Protein AF-A0A816HSA8-F1 (afdb_monomer)

Sequence (127 aa):
KVVSFIFIFKNRICAEEEAEERHEFRVRASDEYYQENGRVPREKISEQPKYDIDEYWYAIHVLQTQYILQIIRCNSVECCRPWRSNYVSVFPHRFLSALVPFERTAYGIRMAEKDYQRGQFYGSLFQ

Foldseek 3Di:
DVVVVVVVVVVVVVVVVVVVVVVVVVVVVVVVCCVVVVPDPDDPPDPDPPPPPDPVLCVVQWDDDPPDIGGFDDCDCVGHPDDPDPVCVVCVVRDDPDQQFWDQDPVGIDGDPDDDDDPPRRDPPPD

pLDDT: mean 70.06, std 12.85, range [42.81, 90.25]

Mean predicted aligned error: 18.65 Å

Solvent-accessible surface area (backbone atoms only — not comparable to full-atom values): 8329 Å² total; per-residue (Å²): 118,69,70,62,53,53,52,53,52,51,56,50,50,55,53,51,52,56,50,48,52,54,49,52,52,51,52,52,56,49,50,50,48,50,65,74,66,44,76,73,77,74,69,80,72,67,80,68,80,80,70,80,85,42,73,68,52,42,72,71,27,52,49,75,56,100,87,49,78,43,82,38,78,62,91,47,65,95,80,25,74,79,80,92,60,69,56,58,79,78,34,75,82,61,60,83,73,76,84,73,53,33,40,85,49,101,89,45,78,44,75,50,93,63,98,65,101,58,97,80,33,76,71,73,94,85,119

Radius of gyration: 28.48 Å; Cα contacts (8 Å, |Δi|>4): 63; chains: 1; bounding box: 50×54×80 Å

Secondary structure (DSSP, 8-state):
-HHHHHHHHHHHHHHHHHHHHHHHHHHHHHHHHHHHSPPPP-------------HHHHHHHEEE-SS-EEEPPPS-TTTSPPPSSTHHHH-TT--PPP---EEEETTEEEE-SS--S-S-S---S--

Structure (mmCIF, N/CA/C/O backbone):
data_AF-A0A816HSA8-F1
#
_entry.id   AF-A0A816HSA8-F1
#
loop_
_atom_site.group_PDB
_atom_site.id
_atom_site.type_symbol
_atom_site.label_atom_id
_atom_site.label_alt_id
_atom_site.label_comp_id
_ato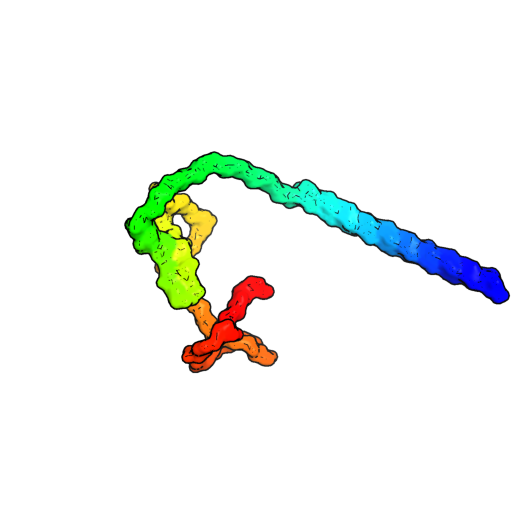m_site.label_asym_id
_atom_site.label_entity_id
_atom_site.label_seq_id
_atom_site.pdbx_PDB_ins_code
_atom_site.Cartn_x
_atom_site.Cartn_y
_atom_site.Cartn_z
_atom_site.occupancy
_atom_site.B_iso_or_equiv
_atom_site.auth_seq_id
_atom_site.auth_comp_id
_atom_site.auth_asym_id
_atom_site.auth_atom_id
_atom_site.pdbx_PDB_model_num
ATOM 1 N N . LYS A 1 1 ? 16.291 36.477 61.260 1.00 55.28 1 LYS A N 1
ATOM 2 C CA . LYS A 1 1 ? 15.340 36.357 60.122 1.00 55.28 1 LYS A CA 1
ATOM 3 C C . LYS A 1 1 ? 16.034 36.487 58.756 1.00 55.28 1 LYS A C 1
ATOM 5 O O . LYS A 1 1 ? 15.749 35.670 57.899 1.00 55.28 1 LYS A O 1
ATOM 10 N N . VAL A 1 2 ? 16.993 37.404 58.567 1.00 50.25 2 VAL A N 1
ATOM 11 C CA . VAL A 1 2 ? 17.700 37.620 57.276 1.00 50.25 2 VAL A CA 1
ATOM 12 C C . VAL A 1 2 ? 18.593 36.442 56.838 1.00 50.25 2 VAL A C 1
ATOM 14 O O . VAL A 1 2 ? 18.558 36.041 55.682 1.00 50.25 2 VAL A O 1
ATOM 17 N N . VAL A 1 3 ? 19.331 35.820 57.764 1.00 53.06 3 VAL A N 1
ATOM 18 C CA . VAL A 1 3 ? 20.276 34.723 57.447 1.00 53.06 3 VAL A CA 1
ATOM 19 C C . VAL A 1 3 ? 19.572 33.466 56.910 1.00 53.06 3 VAL A C 1
ATOM 21 O O . VAL A 1 3 ? 20.073 32.807 56.006 1.00 53.06 3 VAL A O 1
ATOM 24 N N . SER A 1 4 ? 18.372 33.167 57.417 1.00 52.56 4 SER A N 1
ATOM 25 C CA . SER A 1 4 ? 17.582 32.005 56.985 1.00 52.56 4 SER A CA 1
ATOM 26 C C . SER A 1 4 ? 17.013 32.183 55.572 1.00 52.56 4 SER A C 1
ATOM 28 O O . SER A 1 4 ? 16.993 31.227 54.804 1.00 52.56 4 SER A O 1
ATOM 30 N N . PHE A 1 5 ? 16.648 33.412 55.188 1.00 48.88 5 PHE A N 1
ATOM 31 C CA . PHE A 1 5 ? 16.215 33.729 53.823 1.00 48.88 5 PHE A CA 1
ATOM 32 C C . PHE A 1 5 ? 17.347 33.578 52.802 1.00 48.88 5 PHE A C 1
ATOM 34 O O . PHE A 1 5 ? 17.127 33.013 51.737 1.00 48.88 5 PHE A O 1
ATOM 41 N N . ILE A 1 6 ? 18.562 34.021 53.139 1.00 55.88 6 ILE A N 1
ATOM 42 C CA . ILE A 1 6 ? 19.730 33.902 52.251 1.00 55.88 6 ILE A CA 1
ATOM 43 C C . ILE A 1 6 ? 20.090 32.429 52.012 1.00 55.88 6 ILE A C 1
ATOM 45 O O . ILE A 1 6 ? 20.412 32.056 50.888 1.00 55.88 6 ILE A O 1
ATOM 49 N N . PHE A 1 7 ? 20.006 31.586 53.044 1.00 47.97 7 PHE A N 1
ATOM 50 C CA . PHE A 1 7 ? 20.295 30.155 52.924 1.00 47.97 7 PHE A CA 1
ATOM 51 C C . PHE A 1 7 ? 19.268 29.425 52.045 1.00 47.97 7 PHE A C 1
ATOM 53 O O . PHE A 1 7 ? 19.645 28.666 51.159 1.00 47.97 7 PHE A O 1
ATOM 60 N N . ILE A 1 8 ? 17.974 29.710 52.227 1.00 58.38 8 ILE A N 1
ATOM 61 C CA . ILE A 1 8 ? 16.907 29.134 51.393 1.00 58.38 8 ILE A CA 1
ATOM 62 C C . ILE A 1 8 ? 17.043 29.595 49.937 1.00 58.38 8 ILE A C 1
ATOM 64 O O . ILE A 1 8 ? 16.904 28.788 49.023 1.00 58.38 8 ILE A O 1
ATOM 68 N N . PHE A 1 9 ? 17.345 30.877 49.715 1.00 49.56 9 PHE A N 1
ATOM 69 C CA . PHE A 1 9 ? 17.499 31.433 48.373 1.00 49.56 9 PHE A CA 1
ATOM 70 C C . PHE A 1 9 ? 18.717 30.848 47.644 1.00 49.56 9 PHE A C 1
ATOM 72 O O . PHE A 1 9 ? 18.596 30.453 46.490 1.00 49.56 9 PHE A O 1
ATOM 79 N N . LYS A 1 10 ? 19.859 30.698 48.331 1.00 51.25 10 LYS A N 1
ATOM 80 C CA . LYS A 1 10 ? 21.053 30.044 47.769 1.00 51.25 10 LYS A CA 1
ATOM 81 C C . LYS A 1 10 ? 20.806 28.581 47.411 1.00 51.25 10 LYS A C 1
ATOM 83 O O . LYS A 1 10 ? 21.141 28.175 46.309 1.00 51.25 10 LYS A O 1
ATOM 88 N N . ASN A 1 11 ? 20.171 27.814 48.296 1.00 53.56 11 ASN A N 1
ATOM 89 C CA . ASN A 1 11 ? 19.888 26.402 48.025 1.00 53.56 11 ASN A CA 1
ATOM 90 C C . ASN A 1 11 ? 18.903 26.219 46.864 1.00 53.56 11 ASN A C 1
ATOM 92 O O . ASN A 1 11 ? 18.990 25.236 46.138 1.00 53.56 11 ASN A O 1
ATOM 96 N N . ARG A 1 12 ? 17.974 27.165 46.683 1.00 59.84 12 ARG A N 1
ATOM 97 C CA . ARG A 1 12 ? 17.043 27.159 45.555 1.00 59.84 12 ARG A CA 1
ATOM 98 C C . ARG A 1 12 ? 17.741 27.472 44.231 1.00 59.84 12 ARG A C 1
ATOM 100 O O . ARG A 1 12 ? 17.488 26.766 43.267 1.00 59.84 12 ARG A O 1
ATOM 107 N N . ILE A 1 13 ? 18.632 28.465 44.207 1.00 60.66 13 ILE A N 1
ATOM 108 C CA . ILE A 1 13 ? 19.423 28.799 43.012 1.00 60.66 13 ILE A CA 1
ATOM 109 C C . ILE A 1 13 ? 20.317 27.622 42.613 1.00 60.66 13 ILE A C 1
ATOM 111 O O . ILE A 1 13 ? 20.272 27.203 41.465 1.00 60.66 13 ILE A O 1
ATOM 115 N N . CYS A 1 14 ? 21.051 27.024 43.559 1.00 59.09 14 CYS A N 1
ATOM 116 C CA . CYS A 1 14 ? 21.910 25.877 43.250 1.00 59.09 14 CYS A CA 1
ATOM 117 C C . CYS A 1 14 ? 21.112 24.669 42.726 1.00 59.09 14 CYS A C 1
ATOM 119 O O . CYS A 1 14 ? 21.570 23.973 41.830 1.00 59.09 14 CYS A O 1
ATOM 121 N N . ALA A 1 15 ? 19.898 24.431 43.235 1.00 63.19 15 ALA A N 1
ATOM 122 C CA . ALA A 1 15 ? 19.041 23.353 42.738 1.00 63.19 15 ALA A CA 1
ATOM 123 C C . ALA A 1 15 ? 18.473 23.628 41.331 1.00 63.19 15 ALA A C 1
ATOM 125 O O . ALA A 1 15 ? 18.239 22.690 40.569 1.00 63.19 15 ALA A O 1
ATOM 126 N N . GLU A 1 16 ? 18.227 24.897 40.994 1.00 63.72 16 GLU A N 1
ATOM 127 C CA . GLU A 1 16 ? 17.788 25.321 39.660 1.00 63.72 16 GLU A CA 1
ATOM 128 C C . GLU A 1 16 ? 18.944 25.198 38.642 1.00 63.72 16 GLU A C 1
ATOM 130 O O . GLU A 1 16 ? 18.732 24.641 37.566 1.00 63.72 16 GLU A O 1
ATOM 135 N N . GLU A 1 17 ? 20.173 25.574 39.021 1.00 62.84 17 GLU A N 1
ATOM 136 C CA . GLU A 1 17 ? 21.395 25.382 38.215 1.00 62.84 17 GLU A CA 1
ATOM 137 C C . GLU A 1 17 ? 21.683 23.889 37.950 1.00 62.84 17 GLU A C 1
ATOM 139 O O . GLU A 1 17 ? 21.881 23.483 36.805 1.00 62.84 17 GLU A O 1
ATOM 144 N N . GLU A 1 18 ? 21.604 23.030 38.975 1.00 65.94 18 GLU A N 1
ATOM 145 C CA . GLU A 1 18 ? 21.785 21.575 38.820 1.00 65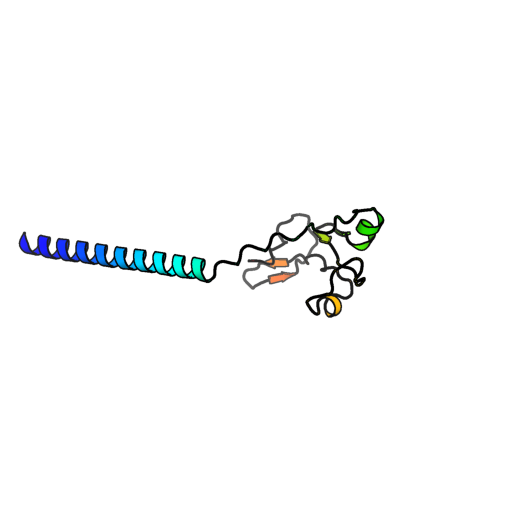.94 18 GLU A CA 1
ATOM 146 C C . GLU A 1 18 ? 20.725 20.930 37.904 1.00 65.94 18 GLU A C 1
ATOM 148 O O . GLU A 1 18 ? 20.980 19.912 37.248 1.00 65.94 18 GLU A O 1
ATOM 153 N N . ALA A 1 19 ? 19.508 21.480 37.867 1.00 66.94 19 ALA A N 1
ATOM 154 C CA . ALA A 1 19 ? 18.441 20.998 36.995 1.00 66.94 19 ALA A CA 1
ATOM 155 C C . ALA A 1 19 ? 18.666 21.412 35.533 1.00 66.94 19 ALA A C 1
ATOM 157 O O . ALA A 1 19 ? 18.394 20.617 34.625 1.00 66.94 19 ALA A O 1
ATOM 158 N N . GLU A 1 20 ? 19.188 22.619 35.311 1.00 71.19 20 GLU A N 1
ATOM 159 C CA . GLU A 1 20 ? 19.541 23.134 33.989 1.00 71.19 20 GLU A CA 1
ATOM 160 C C . GLU A 1 20 ? 20.731 22.369 33.393 1.00 71.19 20 GLU A C 1
ATOM 162 O O . GLU A 1 20 ? 20.631 21.882 32.265 1.00 71.19 20 GLU A O 1
ATOM 167 N N . GLU A 1 21 ? 21.778 22.105 34.181 1.00 72.69 21 GLU A N 1
ATOM 168 C CA . GLU A 1 21 ? 22.919 21.278 33.756 1.00 72.69 21 GLU A CA 1
ATOM 169 C C . GLU A 1 21 ? 22.491 19.853 33.365 1.00 72.69 21 GLU A C 1
ATOM 171 O O . GLU A 1 21 ? 22.948 19.294 32.363 1.00 72.69 21 GLU A O 1
ATOM 176 N N . ARG A 1 22 ? 21.564 19.245 34.119 1.00 70.44 22 ARG A N 1
ATOM 177 C CA . ARG A 1 22 ? 21.005 17.923 33.777 1.00 70.44 22 ARG A CA 1
ATOM 178 C C . ARG A 1 22 ? 20.194 17.951 32.487 1.00 70.44 22 ARG A C 1
ATOM 180 O O . ARG A 1 22 ? 20.199 16.963 31.749 1.00 70.44 22 ARG A O 1
ATOM 187 N N . HIS A 1 23 ? 19.460 19.031 32.236 1.00 75.31 23 HIS A N 1
ATOM 188 C CA . HIS A 1 23 ? 18.701 19.201 31.003 1.00 75.31 23 HIS A CA 1
ATOM 189 C C . HIS A 1 23 ? 19.645 19.364 29.807 1.00 75.31 23 HIS A C 1
ATOM 191 O O . HIS A 1 23 ? 19.499 18.648 28.818 1.00 75.31 23 HIS A O 1
ATOM 197 N N . GLU A 1 24 ? 20.664 20.213 29.933 1.00 77.56 24 GLU A N 1
ATOM 198 C CA . GLU A 1 24 ? 21.668 20.442 28.895 1.00 77.56 24 GLU A CA 1
ATOM 199 C C . GLU A 1 24 ? 22.460 19.164 28.575 1.00 77.56 24 GLU A C 1
ATOM 201 O O . GLU A 1 24 ? 22.623 18.803 27.408 1.00 77.56 24 GLU A O 1
ATOM 206 N N . PHE A 1 25 ? 22.847 18.395 29.599 1.00 82.06 25 PHE A N 1
ATOM 207 C CA . PHE A 1 25 ? 23.487 17.090 29.418 1.00 82.06 25 PHE A CA 1
ATOM 208 C C . PHE A 1 25 ? 22.602 16.105 28.639 1.00 82.06 25 PHE A C 1
ATOM 210 O O . PHE A 1 25 ? 23.084 15.396 27.754 1.00 82.06 25 PHE A O 1
ATOM 217 N N . ARG A 1 26 ? 21.296 16.062 28.938 1.00 68.69 26 ARG A N 1
ATOM 218 C CA . ARG A 1 26 ? 20.338 15.194 28.232 1.00 68.69 26 ARG A CA 1
ATOM 219 C C . ARG A 1 26 ? 20.134 15.607 26.778 1.00 68.69 26 ARG A C 1
ATOM 221 O O . ARG A 1 26 ? 20.014 14.725 25.931 1.00 68.69 26 ARG A O 1
ATOM 228 N N . VAL A 1 27 ? 20.082 16.908 26.497 1.00 74.75 27 VAL A N 1
ATOM 229 C CA . VAL A 1 27 ? 19.977 17.428 25.126 1.00 74.75 27 VAL A CA 1
ATOM 230 C C . VAL A 1 27 ? 21.227 17.049 24.337 1.00 74.75 27 VAL A C 1
ATOM 232 O O . VAL A 1 27 ? 21.106 16.427 23.287 1.00 74.75 27 VAL A O 1
ATOM 235 N N . ARG A 1 28 ? 22.421 17.281 24.897 1.00 82.94 28 ARG A N 1
ATOM 236 C CA . ARG A 1 28 ? 23.689 16.938 24.241 1.00 82.94 28 ARG A CA 1
ATOM 237 C C . ARG A 1 28 ? 23.822 15.441 23.945 1.00 82.94 28 ARG A C 1
ATOM 239 O O . ARG A 1 28 ? 24.171 15.075 22.831 1.00 82.94 28 ARG A O 1
ATOM 246 N N . ALA A 1 29 ? 23.478 14.572 24.897 1.00 75.56 29 ALA A N 1
ATOM 247 C CA . ALA A 1 29 ? 23.505 13.121 24.686 1.00 75.56 29 ALA A CA 1
ATOM 248 C C . ALA A 1 29 ? 22.484 12.649 23.630 1.00 75.56 29 ALA A C 1
ATOM 250 O O . ALA A 1 29 ? 22.735 11.696 22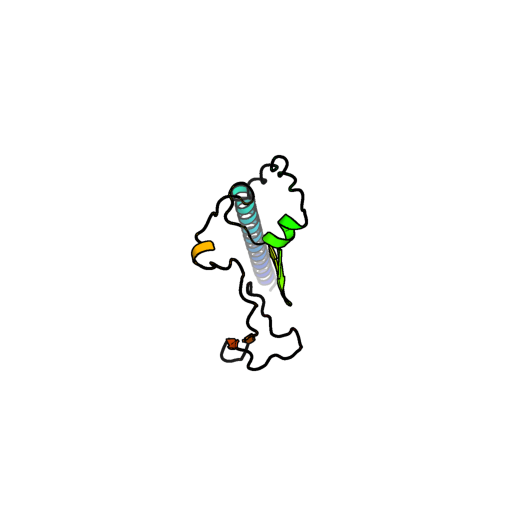.893 1.00 75.56 29 ALA A O 1
ATOM 251 N N . SER A 1 30 ? 21.325 13.312 23.547 1.00 71.88 30 SER A N 1
ATOM 252 C CA . SER A 1 30 ? 20.335 13.059 22.497 1.00 71.88 30 SER A CA 1
ATOM 253 C C . SER A 1 30 ? 20.875 13.466 21.125 1.00 71.88 30 SER A C 1
ATOM 255 O O . SER A 1 30 ? 20.772 12.690 20.176 1.00 71.88 30 SER A O 1
ATOM 257 N N . ASP A 1 31 ? 21.477 14.650 21.018 1.00 76.69 31 ASP A N 1
ATOM 258 C CA . ASP A 1 31 ? 22.063 15.146 19.771 1.00 76.69 31 ASP A CA 1
ATOM 259 C C . ASP A 1 31 ? 23.209 14.244 19.297 1.00 76.69 31 ASP A C 1
ATOM 261 O O . ASP A 1 31 ? 23.226 13.850 18.132 1.00 76.69 31 ASP A O 1
ATOM 265 N N . GLU A 1 32 ? 24.092 13.816 20.205 1.00 80.56 32 GLU A N 1
ATOM 266 C CA . GLU A 1 32 ? 25.152 12.839 19.927 1.00 80.56 32 GLU A CA 1
ATOM 267 C C . GLU A 1 32 ? 24.578 11.516 19.395 1.00 80.56 32 GLU A C 1
ATOM 269 O O . GLU A 1 32 ? 25.043 11.011 18.372 1.00 80.56 32 GLU A O 1
ATOM 274 N N . TYR A 1 33 ? 23.508 10.990 20.007 1.00 74.25 33 TYR A N 1
ATOM 275 C CA . TYR A 1 33 ? 22.842 9.773 19.532 1.00 74.25 33 TYR A CA 1
ATOM 276 C C . TYR A 1 33 ? 22.277 9.930 18.114 1.00 74.25 33 TYR A C 1
ATOM 278 O O . TYR A 1 33 ? 22.453 9.033 17.286 1.00 74.25 33 TYR A O 1
ATOM 286 N N . TYR A 1 34 ? 21.605 11.044 17.808 1.00 69.75 34 TYR A N 1
ATOM 287 C CA . TYR A 1 34 ? 21.062 11.294 16.468 1.00 69.75 34 TYR A CA 1
ATOM 288 C C . TYR A 1 34 ? 22.145 11.607 15.434 1.00 69.75 34 TYR A C 1
ATOM 290 O O . TYR A 1 34 ? 21.931 11.360 14.247 1.00 69.75 34 TYR A O 1
ATOM 298 N N . GLN A 1 35 ? 23.295 12.124 15.861 1.00 75.25 35 GLN A N 1
ATOM 299 C CA . GLN A 1 35 ? 24.430 12.402 14.993 1.00 75.25 35 GLN A CA 1
ATOM 300 C C . GLN A 1 35 ? 25.216 11.122 14.664 1.00 75.25 35 GLN A C 1
ATOM 302 O O . GLN A 1 35 ? 25.575 10.920 13.506 1.00 75.25 35 GLN A O 1
ATOM 307 N N . GLU A 1 36 ? 25.409 10.226 15.639 1.00 72.00 36 GLU A N 1
ATOM 308 C CA . GLU A 1 36 ? 26.069 8.923 15.456 1.00 72.00 36 GLU A CA 1
ATOM 309 C C . GLU A 1 36 ? 25.168 7.905 14.735 1.00 72.00 36 GLU A C 1
ATOM 311 O O . GLU A 1 36 ? 25.624 7.176 13.856 1.00 72.00 36 GLU A O 1
ATOM 316 N N . ASN A 1 37 ? 23.869 7.885 15.052 1.00 70.00 37 ASN A N 1
ATOM 317 C CA . ASN A 1 37 ? 22.887 6.973 14.446 1.00 70.00 37 ASN A CA 1
ATOM 318 C C . ASN A 1 37 ? 22.073 7.629 13.325 1.00 70.00 37 ASN A C 1
ATOM 320 O O . ASN A 1 37 ? 21.077 7.069 12.848 1.00 70.00 37 ASN A O 1
ATOM 324 N N . GLY A 1 38 ? 22.481 8.827 12.906 1.00 63.50 38 GLY A N 1
ATOM 325 C CA . GLY A 1 38 ? 21.891 9.532 11.783 1.00 63.50 38 GLY A CA 1
ATOM 326 C C . GLY A 1 38 ? 21.921 8.628 10.560 1.00 63.50 38 GLY A C 1
ATOM 327 O O . GLY A 1 38 ? 22.964 8.097 10.181 1.00 63.50 38 GLY A O 1
ATOM 328 N N . ARG A 1 39 ? 20.755 8.405 9.945 1.00 60.44 39 ARG A N 1
ATOM 329 C CA . ARG A 1 39 ? 20.670 7.604 8.720 1.00 60.44 39 ARG A CA 1
ATOM 330 C C . ARG A 1 39 ? 21.666 8.168 7.711 1.00 60.44 39 ARG A C 1
ATOM 332 O O . ARG A 1 39 ? 21.575 9.348 7.372 1.00 60.44 39 ARG A O 1
ATOM 339 N N . VAL A 1 40 ? 22.567 7.318 7.217 1.00 61.50 40 VAL A N 1
ATOM 340 C CA . VAL A 1 40 ? 23.471 7.656 6.111 1.00 61.50 40 VAL A CA 1
ATOM 341 C C . VAL A 1 40 ? 22.636 8.335 5.020 1.00 61.50 40 VAL A C 1
ATOM 343 O O . VAL A 1 40 ? 21.572 7.796 4.675 1.00 61.50 40 VAL A O 1
ATOM 346 N N . PRO A 1 41 ? 23.049 9.508 4.498 1.00 56.12 41 PRO A N 1
ATOM 347 C CA . PRO A 1 41 ? 22.371 10.132 3.376 1.00 56.12 41 PRO A CA 1
ATOM 348 C C . PRO A 1 41 ? 22.176 9.072 2.304 1.00 56.12 41 PRO A C 1
ATOM 350 O O . PRO A 1 41 ? 23.144 8.463 1.851 1.00 56.12 41 PRO A O 1
ATOM 353 N N . ARG A 1 42 ? 20.912 8.792 1.968 1.00 56.56 42 ARG A N 1
ATOM 354 C CA . ARG A 1 42 ? 20.562 7.820 0.933 1.00 56.56 42 ARG A CA 1
ATOM 355 C C . ARG A 1 42 ? 21.395 8.184 -0.288 1.00 56.56 42 ARG A C 1
ATOM 357 O O . ARG A 1 42 ? 21.198 9.273 -0.828 1.00 56.56 42 ARG A O 1
ATOM 364 N N . GLU A 1 43 ? 22.333 7.310 -0.662 1.00 61.56 43 GLU A N 1
ATOM 365 C CA . GLU A 1 43 ? 23.125 7.468 -1.879 1.00 61.56 43 GLU A CA 1
ATOM 366 C C . GLU A 1 43 ? 22.167 7.904 -2.981 1.00 61.56 43 GLU A C 1
ATOM 368 O O . GLU A 1 43 ? 21.083 7.316 -3.112 1.00 61.56 43 GLU A O 1
ATOM 373 N N . LYS A 1 44 ? 22.501 8.998 -3.681 1.00 58.62 44 LYS A N 1
ATOM 374 C CA . LYS A 1 44 ? 21.682 9.507 -4.782 1.00 58.62 44 L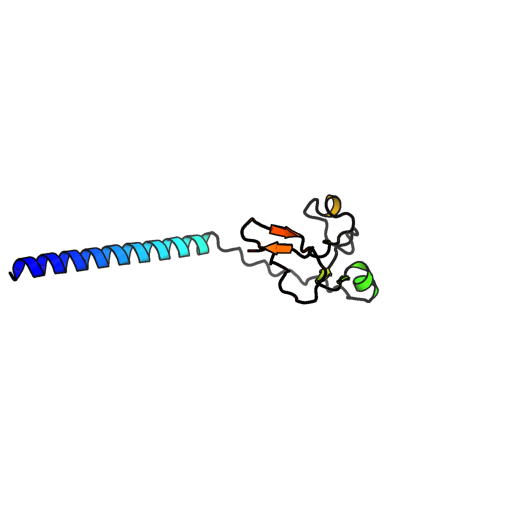YS A CA 1
ATOM 375 C C . LYS A 1 44 ? 21.446 8.321 -5.696 1.00 58.62 44 LYS A C 1
ATOM 377 O O . LYS A 1 44 ? 22.382 7.853 -6.334 1.00 58.62 44 LYS A O 1
ATOM 382 N N . ILE A 1 45 ? 20.221 7.800 -5.674 1.00 55.62 45 ILE A N 1
ATOM 383 C CA . ILE A 1 45 ? 19.846 6.676 -6.510 1.00 55.62 45 ILE A CA 1
ATOM 384 C C . ILE A 1 45 ? 20.115 7.157 -7.924 1.00 55.62 45 ILE A C 1
ATOM 386 O O . ILE A 1 45 ? 19.456 8.090 -8.387 1.00 55.62 45 ILE A O 1
ATOM 390 N N . SER A 1 46 ? 21.145 6.567 -8.531 1.00 59.00 46 SER A N 1
ATOM 391 C CA . SER A 1 46 ? 21.422 6.650 -9.953 1.00 59.00 46 SER A CA 1
ATOM 392 C C . SER A 1 46 ? 20.098 6.551 -10.689 1.00 59.00 46 SER A C 1
ATOM 394 O O . SER A 1 46 ? 19.261 5.736 -10.291 1.00 59.00 46 SER A O 1
ATOM 396 N N . GLU A 1 47 ? 19.910 7.453 -11.658 1.00 60.88 47 GLU A N 1
ATOM 397 C CA . GLU A 1 47 ? 18.731 7.603 -12.517 1.00 60.88 47 GLU A CA 1
ATOM 398 C C . GLU A 1 47 ? 17.804 6.402 -12.399 1.00 60.88 47 GLU A C 1
ATOM 400 O O . GLU A 1 47 ? 18.084 5.324 -12.931 1.00 60.88 47 GLU A O 1
ATOM 405 N N . GLN A 1 48 ? 16.746 6.544 -11.588 1.00 54.19 48 GLN A N 1
ATOM 406 C CA . GLN A 1 48 ? 15.772 5.469 -11.506 1.00 54.19 48 GLN A CA 1
ATOM 407 C C . GLN A 1 48 ? 15.324 5.183 -12.935 1.00 54.19 48 GLN A C 1
ATOM 409 O O . GLN A 1 48 ? 15.031 6.148 -13.645 1.00 54.19 48 GLN A O 1
ATOM 414 N N . PRO A 1 49 ? 15.309 3.909 -13.368 1.00 58.16 49 PRO A N 1
ATOM 415 C CA . PRO A 1 49 ? 14.856 3.579 -14.705 1.00 58.16 49 PRO A CA 1
ATOM 416 C C . PRO A 1 49 ? 13.505 4.257 -14.898 1.00 58.16 49 PRO A C 1
ATOM 418 O O . PRO A 1 49 ? 12.579 4.052 -14.107 1.00 58.16 49 PRO A O 1
ATOM 421 N N . LYS A 1 50 ? 13.441 5.164 -15.875 1.00 60.84 50 LYS A N 1
ATOM 422 C CA . LYS A 1 50 ? 12.208 5.841 -16.241 1.00 60.84 50 LYS A CA 1
ATOM 423 C C . LYS A 1 50 ? 11.335 4.769 -16.871 1.00 60.84 50 LYS A C 1
ATOM 425 O O . LYS A 1 50 ? 11.505 4.438 -18.037 1.00 60.84 50 LYS A O 1
ATOM 430 N N . TYR A 1 51 ? 10.474 4.165 -16.063 1.00 60.81 51 TYR A N 1
ATOM 431 C CA . TYR A 1 51 ? 9.454 3.269 -16.573 1.00 60.81 51 TYR A CA 1
ATOM 432 C C . TYR A 1 51 ? 8.534 4.112 -17.456 1.00 60.81 51 TYR A C 1
ATOM 434 O O . TYR A 1 51 ? 8.007 5.128 -16.992 1.00 60.81 51 TYR A O 1
ATOM 442 N N . ASP A 1 52 ? 8.368 3.724 -18.718 1.00 68.75 52 ASP A N 1
ATOM 443 C CA . ASP A 1 52 ? 7.240 4.214 -19.501 1.00 68.75 52 ASP A CA 1
ATOM 444 C C . ASP A 1 52 ? 5.985 3.654 -18.830 1.00 68.75 52 ASP A C 1
ATOM 446 O O . ASP A 1 52 ? 5.699 2.460 -18.891 1.00 68.75 52 ASP A O 1
ATOM 450 N N . ILE A 1 53 ? 5.301 4.516 -18.074 1.00 77.00 53 ILE A N 1
ATOM 451 C CA . ILE A 1 53 ? 4.013 4.205 -17.457 1.00 77.00 53 ILE A CA 1
ATOM 452 C C . ILE A 1 53 ? 2.997 4.207 -18.598 1.00 77.00 53 ILE A C 1
ATOM 454 O O . ILE A 1 53 ? 2.383 5.231 -18.899 1.00 77.00 53 ILE A O 1
ATOM 458 N N . ASP A 1 54 ? 2.886 3.071 -19.274 1.00 85.31 54 ASP A N 1
ATOM 459 C CA . ASP A 1 54 ? 1.885 2.824 -20.297 1.00 85.31 54 ASP A CA 1
ATOM 460 C C . ASP A 1 54 ? 0.610 2.216 -19.686 1.00 85.31 54 ASP A C 1
ATOM 462 O O . ASP A 1 54 ? 0.532 1.865 -18.501 1.00 85.31 54 ASP A O 1
ATOM 466 N N . GLU A 1 55 ? -0.438 2.124 -20.502 1.00 86.94 55 GLU A N 1
ATOM 467 C CA . GLU A 1 55 ? -1.729 1.564 -20.090 1.00 86.94 55 GLU A CA 1
ATOM 468 C C . GLU A 1 55 ? -1.596 0.100 -19.631 1.00 86.94 55 GLU A C 1
ATOM 470 O O . GLU A 1 55 ? -2.272 -0.335 -18.696 1.00 86.94 55 GLU A O 1
ATOM 475 N N . TYR A 1 56 ? -0.660 -0.642 -20.227 1.00 86.56 56 TYR A N 1
ATOM 476 C CA . TYR A 1 56 ? -0.366 -2.026 -19.869 1.00 86.56 56 TYR A CA 1
ATOM 477 C C . TYR A 1 56 ? 0.259 -2.142 -18.473 1.00 86.56 56 TYR A C 1
ATOM 479 O O . TYR A 1 56 ? -0.169 -2.969 -17.663 1.00 86.56 56 TYR A O 1
ATOM 487 N N . TRP A 1 57 ? 1.226 -1.282 -18.145 1.00 88.75 57 TRP A N 1
ATOM 488 C CA . TRP A 1 57 ? 1.807 -1.209 -16.812 1.00 88.75 57 TRP A CA 1
ATOM 489 C C . TRP A 1 57 ? 0.732 -0.890 -15.776 1.00 88.75 57 TRP A C 1
ATOM 491 O O . TRP A 1 57 ? 0.679 -1.559 -14.741 1.00 88.75 57 TRP A O 1
ATOM 501 N N . TYR A 1 58 ? -0.153 0.070 -16.068 1.00 88.44 58 TYR A N 1
ATOM 502 C CA . TYR A 1 58 ? -1.251 0.450 -15.178 1.00 88.44 58 TYR A CA 1
ATOM 503 C C . TYR A 1 58 ? -2.202 -0.724 -14.913 1.00 88.44 58 TYR A C 1
ATOM 505 O O . TYR A 1 58 ? -2.488 -1.020 -13.754 1.00 88.44 58 TYR A O 1
ATOM 513 N N . ALA A 1 59 ? -2.620 -1.449 -15.955 1.00 86.69 59 ALA A N 1
ATOM 514 C CA . ALA A 1 59 ? -3.520 -2.598 -15.834 1.00 86.69 59 ALA A CA 1
ATOM 515 C C . ALA A 1 59 ? -2.954 -3.741 -14.967 1.00 86.69 59 ALA A C 1
ATOM 517 O O . ALA A 1 59 ? -3.712 -4.527 -14.399 1.00 86.69 59 ALA A O 1
ATOM 518 N N . ILE A 1 60 ? -1.626 -3.840 -14.855 1.00 86.69 60 ILE A N 1
ATOM 519 C CA . ILE A 1 60 ? -0.948 -4.880 -14.068 1.00 86.69 60 ILE A CA 1
ATOM 520 C C . ILE A 1 60 ? -0.621 -4.408 -12.650 1.00 86.69 60 ILE A C 1
ATOM 522 O O . ILE A 1 60 ? -0.696 -5.199 -11.705 1.00 86.69 60 ILE A O 1
ATOM 526 N N . HIS A 1 61 ? -0.215 -3.148 -12.496 1.00 90.25 61 HIS A N 1
ATOM 527 C CA . HIS A 1 61 ? 0.393 -2.654 -11.260 1.00 90.25 61 HIS A CA 1
ATOM 528 C C . HIS A 1 61 ? -0.506 -1.720 -10.469 1.00 90.25 61 HIS A C 1
ATOM 530 O O . HIS A 1 61 ? -0.171 -1.428 -9.328 1.00 90.25 61 HIS A O 1
ATOM 536 N N . VAL A 1 62 ? -1.629 -1.252 -11.007 1.00 88.25 62 VAL A N 1
ATOM 537 C CA . VAL A 1 62 ? -2.539 -0.378 -10.269 1.00 88.25 62 VAL A CA 1
ATOM 538 C C . VAL A 1 62 ? -3.844 -1.103 -10.017 1.00 88.25 62 VAL A C 1
ATOM 540 O O . VAL A 1 62 ? -4.580 -1.444 -10.936 1.00 88.25 62 VAL A O 1
ATOM 543 N N . LEU A 1 63 ? -4.146 -1.304 -8.736 1.00 84.88 63 LEU A N 1
ATOM 544 C CA . LEU A 1 63 ? -5.456 -1.760 -8.310 1.00 84.88 63 LEU A CA 1
ATOM 545 C C . LEU A 1 63 ? -6.128 -0.660 -7.504 1.00 84.88 63 LEU A C 1
ATOM 547 O O . LEU A 1 63 ? -5.663 -0.263 -6.434 1.00 84.88 63 LEU A O 1
ATOM 551 N N . GLN A 1 64 ? -7.246 -0.180 -8.032 1.00 83.25 64 GLN A N 1
ATOM 552 C CA . GLN A 1 64 ? -8.079 0.804 -7.372 1.00 83.25 64 GLN A CA 1
ATOM 553 C C . GLN A 1 64 ? -9.328 0.128 -6.818 1.00 83.25 64 GLN A C 1
ATOM 555 O O . GLN A 1 64 ? -10.056 -0.566 -7.523 1.00 83.25 64 GLN A O 1
ATOM 560 N N . THR A 1 65 ? -9.586 0.367 -5.541 1.00 75.62 65 THR A N 1
ATOM 561 C CA . THR A 1 65 ? -10.855 0.034 -4.891 1.00 75.62 65 THR A CA 1
ATOM 562 C C . THR A 1 65 ? -11.536 1.306 -4.417 1.00 75.62 65 THR A C 1
ATOM 564 O O . THR A 1 65 ? -10.974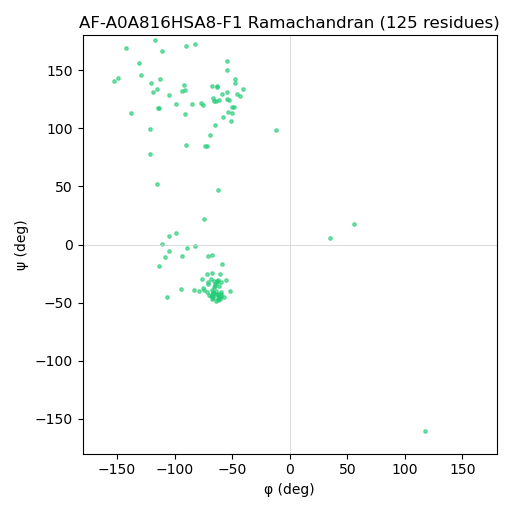 2.395 -4.521 1.00 75.62 65 THR A O 1
ATOM 567 N N . GLN A 1 66 ? -12.745 1.177 -3.870 1.00 71.88 66 GLN A N 1
ATOM 568 C CA . GLN A 1 66 ? -13.508 2.316 -3.359 1.00 71.88 66 GLN A CA 1
ATOM 569 C C . GLN A 1 66 ? -12.741 3.143 -2.311 1.00 71.88 66 GLN A C 1
ATOM 571 O O . GLN A 1 66 ? -12.957 4.347 -2.211 1.00 71.88 66 GLN A O 1
ATOM 576 N N . TYR A 1 67 ? -11.855 2.508 -1.539 1.00 74.12 67 TYR A N 1
ATOM 577 C CA . TYR A 1 67 ? -11.219 3.132 -0.375 1.00 74.12 67 TYR A CA 1
ATOM 578 C C . TYR A 1 67 ? -9.715 3.348 -0.528 1.00 74.12 67 TYR A C 1
ATOM 580 O O . TYR A 1 67 ? -9.135 4.128 0.224 1.00 74.12 67 TYR A O 1
ATOM 588 N N . ILE A 1 68 ? -9.064 2.651 -1.461 1.00 74.81 68 ILE A N 1
ATOM 589 C CA . ILE A 1 68 ? -7.609 2.700 -1.597 1.00 74.81 68 ILE A CA 1
ATOM 590 C C . ILE A 1 68 ? -7.165 2.414 -3.030 1.00 74.81 68 ILE A C 1
ATOM 592 O O . ILE A 1 68 ? -7.698 1.526 -3.701 1.00 74.81 68 ILE A O 1
ATOM 596 N N . LEU A 1 69 ? -6.151 3.160 -3.462 1.00 82.81 69 LEU A N 1
ATOM 597 C CA . LEU A 1 69 ? -5.349 2.874 -4.643 1.00 82.81 69 LEU A CA 1
ATOM 598 C C . LEU A 1 69 ? -4.053 2.201 -4.185 1.00 82.81 69 LEU A C 1
ATOM 600 O O . LEU A 1 69 ? -3.307 2.763 -3.384 1.00 82.81 69 LEU A O 1
ATOM 604 N N . GLN A 1 70 ? -3.806 0.985 -4.664 1.00 83.94 70 GLN A N 1
ATOM 605 C CA . GLN A 1 70 ? -2.626 0.194 -4.328 1.00 83.94 70 GLN A CA 1
ATOM 606 C C . GLN A 1 70 ? -1.773 -0.018 -5.576 1.00 83.94 70 GLN A C 1
ATOM 608 O O . GLN A 1 70 ? -2.287 -0.402 -6.627 1.00 83.94 70 GLN A O 1
ATOM 613 N N . ILE A 1 71 ? -0.461 0.196 -5.435 1.00 86.69 71 ILE A N 1
ATOM 614 C CA . ILE A 1 71 ? 0.514 -0.211 -6.447 1.00 86.69 71 ILE A CA 1
ATOM 615 C C . ILE A 1 71 ? 0.982 -1.627 -6.111 1.00 86.69 71 ILE A C 1
ATOM 617 O O . ILE A 1 71 ? 1.654 -1.853 -5.101 1.00 86.69 71 ILE A O 1
ATOM 621 N N . ILE A 1 72 ? 0.613 -2.580 -6.955 1.00 87.50 72 ILE A N 1
ATOM 622 C CA . ILE A 1 72 ? 0.919 -3.998 -6.818 1.00 87.50 72 ILE A CA 1
ATOM 623 C C . ILE A 1 72 ? 2.214 -4.310 -7.559 1.00 87.50 72 ILE A C 1
ATOM 625 O O . ILE A 1 72 ? 2.421 -3.860 -8.677 1.00 87.50 72 ILE A O 1
ATOM 629 N N . ARG A 1 73 ? 3.086 -5.124 -6.954 1.00 88.56 73 ARG A N 1
ATOM 630 C CA . ARG A 1 73 ? 4.290 -5.646 -7.618 1.00 88.56 73 ARG A CA 1
ATOM 631 C C . ARG A 1 73 ? 3.991 -6.984 -8.289 1.00 88.56 73 ARG A C 1
ATOM 633 O O . ARG A 1 73 ? 3.420 -7.874 -7.658 1.00 88.56 73 ARG A O 1
ATOM 640 N N . CYS A 1 74 ? 4.408 -7.146 -9.542 1.00 87.50 74 CYS A N 1
ATOM 641 C CA . CYS A 1 74 ? 4.331 -8.422 -10.247 1.00 87.50 74 CYS A CA 1
ATOM 642 C C . CYS A 1 74 ? 5.518 -9.340 -9.886 1.00 87.50 74 CYS A C 1
ATOM 644 O O . CYS A 1 74 ? 6.453 -8.943 -9.190 1.00 87.50 74 CYS A O 1
ATOM 646 N N . ASN A 1 75 ? 5.477 -10.591 -10.354 1.00 87.00 75 ASN A N 1
ATOM 647 C CA . ASN A 1 75 ? 6.558 -11.562 -10.133 1.00 87.00 75 ASN A CA 1
ATOM 648 C C . ASN A 1 75 ? 7.648 -11.525 -11.220 1.00 87.00 75 ASN A C 1
ATOM 650 O O . ASN A 1 75 ? 8.621 -12.267 -11.122 1.00 87.00 75 ASN A O 1
ATOM 654 N N . SER A 1 76 ? 7.485 -10.698 -12.256 1.00 87.62 76 SER A N 1
ATOM 655 C CA . SER A 1 76 ? 8.470 -10.571 -13.331 1.00 87.62 76 SER A CA 1
ATOM 656 C C . SER A 1 76 ? 9.653 -9.727 -12.862 1.00 87.62 76 SER A C 1
ATOM 658 O O . SER A 1 76 ? 9.454 -8.573 -12.490 1.00 87.62 76 SER A O 1
ATOM 660 N N . VAL A 1 77 ? 10.869 -10.283 -12.903 1.00 85.56 77 VAL A N 1
ATOM 661 C CA . VAL A 1 77 ? 12.106 -9.596 -12.474 1.00 85.56 77 VAL A CA 1
ATOM 662 C C . VAL A 1 77 ? 12.471 -8.439 -13.410 1.00 85.56 77 VAL A C 1
ATOM 664 O O . VAL A 1 77 ? 13.010 -7.431 -12.958 1.00 85.56 77 VAL A O 1
ATOM 667 N N . GLU A 1 78 ? 12.102 -8.557 -14.687 1.00 85.44 78 GLU A N 1
ATOM 668 C CA . GLU A 1 78 ? 12.289 -7.514 -15.704 1.00 85.44 78 GLU A CA 1
ATOM 669 C C . GLU A 1 78 ? 11.422 -6.277 -15.436 1.00 85.44 78 GLU A C 1
ATOM 671 O O . GLU A 1 78 ? 11.740 -5.173 -15.866 1.00 85.44 78 GLU A O 1
ATOM 676 N N . CYS A 1 79 ? 10.314 -6.449 -14.710 1.00 83.31 79 CYS A N 1
ATOM 677 C CA . CYS A 1 79 ? 9.360 -5.380 -14.437 1.00 83.31 79 CYS A CA 1
ATOM 678 C C . CYS A 1 79 ? 9.427 -4.883 -12.987 1.00 83.31 79 CYS A C 1
ATOM 680 O O . CYS A 1 79 ? 9.443 -3.682 -12.722 1.00 83.31 79 CYS A O 1
ATOM 682 N N . CYS A 1 80 ? 9.485 -5.803 -12.028 1.00 86.44 80 CYS A N 1
ATOM 683 C CA . CYS A 1 80 ? 9.557 -5.522 -10.606 1.00 86.44 80 CYS A CA 1
ATOM 684 C C . CYS A 1 80 ? 10.827 -6.137 -10.026 1.00 86.44 80 CYS A C 1
ATOM 686 O O . CYS A 1 80 ? 11.160 -7.287 -10.286 1.00 86.44 80 CYS A O 1
ATOM 688 N N . ARG A 1 81 ? 11.502 -5.406 -9.132 1.00 84.81 81 ARG A N 1
ATOM 689 C CA . ARG A 1 81 ? 12.640 -5.970 -8.388 1.00 84.81 81 ARG A CA 1
ATOM 690 C C . ARG A 1 81 ? 12.238 -7.271 -7.667 1.00 84.81 81 ARG A C 1
ATOM 692 O O . ARG A 1 81 ? 11.061 -7.426 -7.327 1.00 84.81 81 ARG A O 1
ATOM 699 N N . PRO A 1 82 ? 13.192 -8.151 -7.322 1.00 85.88 82 PRO A N 1
ATOM 700 C C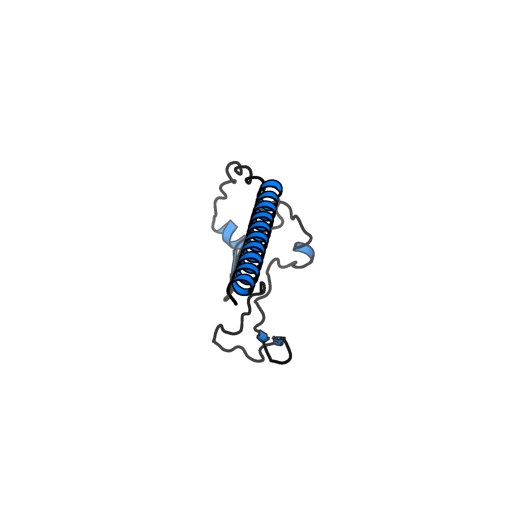A . PRO A 1 82 ? 12.907 -9.320 -6.498 1.00 85.88 82 PRO A CA 1
ATOM 701 C C . PRO A 1 82 ? 12.233 -8.956 -5.167 1.00 85.88 82 PRO A C 1
ATOM 703 O O . PRO A 1 82 ? 12.427 -7.863 -4.604 1.00 85.88 82 PRO A O 1
ATOM 706 N N . TRP A 1 83 ? 11.416 -9.874 -4.659 1.00 84.19 83 TRP A N 1
ATOM 707 C CA . TRP A 1 83 ? 10.782 -9.733 -3.354 1.00 84.19 83 TRP A CA 1
ATOM 708 C C . TRP A 1 83 ? 11.832 -9.811 -2.249 1.00 84.19 83 TRP A C 1
ATOM 710 O O . TRP A 1 83 ? 12.729 -10.645 -2.283 1.00 84.19 83 TRP A O 1
ATOM 720 N N . ARG A 1 84 ? 11.719 -8.918 -1.264 1.00 86.19 84 ARG A N 1
ATOM 721 C CA . ARG A 1 84 ? 12.605 -8.901 -0.088 1.00 86.19 84 ARG A CA 1
ATOM 722 C C . ARG A 1 84 ? 12.032 -9.680 1.097 1.00 86.19 84 ARG A C 1
ATOM 724 O O . ARG A 1 84 ? 12.717 -9.856 2.093 1.00 86.19 84 ARG A O 1
ATOM 731 N N . SER A 1 85 ? 10.772 -10.093 1.004 1.00 85.81 85 SER A N 1
ATOM 732 C CA . SER A 1 85 ? 10.028 -10.778 2.056 1.00 85.81 85 SER A CA 1
ATOM 733 C C . SER A 1 85 ? 9.124 -11.847 1.451 1.00 85.81 85 SER A C 1
ATOM 735 O O . SER A 1 85 ? 8.874 -11.866 0.245 1.00 85.81 85 SER A O 1
ATOM 737 N N . ASN A 1 86 ? 8.567 -12.696 2.308 1.00 85.25 86 ASN A N 1
ATOM 738 C CA . ASN A 1 86 ? 7.565 -13.700 1.961 1.00 85.25 86 ASN A CA 1
ATOM 739 C C . ASN A 1 86 ? 6.164 -13.099 1.708 1.00 85.25 86 ASN A C 1
ATOM 741 O O . ASN A 1 86 ? 5.166 -13.805 1.799 1.00 85.25 86 ASN A O 1
ATOM 745 N N . TYR A 1 87 ? 6.054 -11.806 1.379 1.00 82.38 87 TYR A N 1
ATOM 746 C CA . TYR A 1 87 ? 4.766 -11.132 1.173 1.00 82.38 87 TYR A CA 1
ATOM 747 C C . TYR A 1 87 ? 3.860 -11.882 0.185 1.00 82.38 87 TYR A C 1
ATOM 749 O O . TYR A 1 87 ? 2.673 -12.045 0.442 1.00 82.38 87 TYR A O 1
ATOM 757 N N . VAL A 1 88 ? 4.432 -12.418 -0.898 1.00 84.75 88 VAL A N 1
ATOM 758 C CA . VAL A 1 88 ? 3.698 -13.186 -1.920 1.00 84.75 88 VAL A CA 1
ATOM 759 C C . VAL A 1 88 ? 3.077 -14.468 -1.365 1.00 84.75 88 VAL A C 1
ATOM 761 O O . VAL A 1 88 ? 2.020 -14.871 -1.838 1.00 84.75 88 VAL A O 1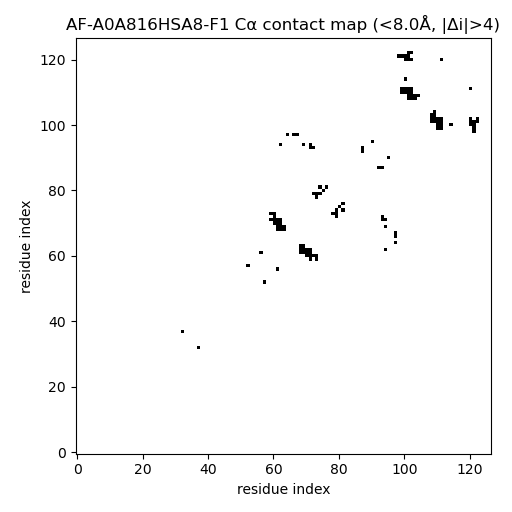
ATOM 764 N N . SER A 1 89 ? 3.697 -15.109 -0.369 1.00 83.88 89 SER A N 1
ATOM 765 C CA . SER A 1 89 ? 3.130 -16.320 0.235 1.00 83.88 89 SER A CA 1
ATOM 766 C C . SER A 1 89 ? 1.977 -16.002 1.183 1.00 83.88 89 SER A C 1
ATOM 768 O O . SER A 1 89 ? 1.085 -16.823 1.348 1.00 83.88 89 SER A O 1
ATOM 770 N N . VAL A 1 90 ? 2.002 -14.826 1.818 1.00 80.81 90 VAL A N 1
ATOM 771 C CA . VAL A 1 90 ? 0.955 -14.383 2.751 1.00 80.81 90 VAL A CA 1
ATOM 772 C C . VAL A 1 90 ? -0.229 -13.767 1.999 1.00 80.81 90 VAL A C 1
ATOM 774 O O . VAL A 1 90 ? -1.378 -14.020 2.343 1.00 80.81 90 VAL A O 1
ATOM 777 N N . PHE A 1 91 ? 0.043 -13.000 0.940 1.00 82.50 91 PHE A N 1
ATOM 778 C CA . PHE A 1 91 ? -0.954 -12.329 0.107 1.00 82.50 91 PHE A CA 1
ATOM 779 C C . PHE A 1 91 ? -0.817 -12.785 -1.354 1.00 82.50 91 PHE A C 1
ATOM 781 O O . PHE A 1 91 ? -0.280 -12.047 -2.187 1.00 82.50 91 PHE A O 1
ATOM 788 N N . PRO A 1 92 ? -1.316 -13.985 -1.707 1.00 79.56 92 PRO A N 1
ATOM 789 C CA . PRO A 1 92 ? -1.151 -14.549 -3.050 1.00 79.56 92 PRO A CA 1
ATOM 790 C C . PRO A 1 92 ? -1.829 -13.705 -4.137 1.00 79.56 92 PRO A C 1
ATOM 792 O O . PRO A 1 92 ? -1.325 -13.601 -5.255 1.00 79.56 92 PRO A O 1
ATOM 795 N N . HIS A 1 93 ? -2.934 -13.037 -3.794 1.00 81.50 93 HIS A N 1
ATOM 796 C CA . HIS A 1 93 ? -3.640 -12.113 -4.687 1.00 81.50 93 HIS A CA 1
ATOM 797 C C . HIS A 1 93 ? -3.018 -10.712 -4.729 1.00 81.50 93 HIS A C 1
ATOM 799 O O . HIS A 1 93 ? -3.486 -9.862 -5.479 1.00 81.50 93 HIS A O 1
ATOM 805 N N . ARG A 1 94 ? -1.949 -10.478 -3.952 1.00 78.38 94 ARG A N 1
ATOM 806 C CA . ARG A 1 94 ? -1.155 -9.240 -3.912 1.00 78.38 94 ARG A CA 1
ATOM 807 C C . ARG A 1 94 ? -1.954 -7.965 -3.617 1.00 78.38 94 ARG A C 1
ATOM 809 O O . ARG A 1 94 ? -1.468 -6.866 -3.862 1.00 78.38 94 ARG A O 1
ATOM 816 N N . PHE A 1 95 ? -3.157 -8.126 -3.082 1.00 75.00 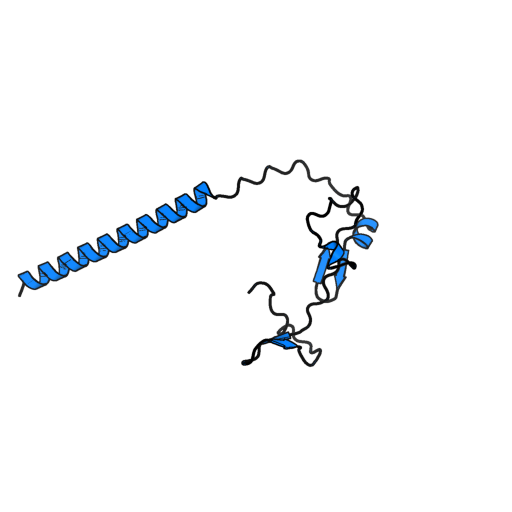95 PHE A N 1
ATOM 817 C CA . PHE A 1 95 ? -4.052 -7.050 -2.706 1.00 75.00 95 PHE A CA 1
ATOM 818 C C . PHE A 1 95 ? -4.320 -7.136 -1.210 1.00 75.00 95 PHE A C 1
ATOM 820 O O . PHE A 1 95 ? -4.647 -8.210 -0.694 1.00 75.00 95 PHE A O 1
ATOM 827 N N . LEU A 1 96 ? -4.182 -6.010 -0.513 1.00 71.81 96 LEU A N 1
ATOM 828 C CA . LEU A 1 96 ? -4.658 -5.923 0.860 1.00 71.81 96 LEU A CA 1
ATOM 829 C C . LEU A 1 96 ? -6.174 -5.808 0.801 1.00 71.81 96 LEU A C 1
ATOM 831 O O . LEU A 1 96 ? -6.688 -4.863 0.200 1.00 71.81 96 LEU A O 1
ATOM 835 N N . SER A 1 97 ? -6.868 -6.764 1.420 1.00 65.81 97 SER A N 1
ATOM 836 C CA . SER A 1 97 ? -8.321 -6.721 1.572 1.00 65.81 97 SER A CA 1
ATOM 837 C C . SER A 1 97 ? -8.753 -5.348 2.077 1.00 65.81 97 SER A C 1
ATOM 839 O O . SER A 1 97 ? -8.062 -4.751 2.909 1.00 65.81 97 SER A O 1
ATOM 841 N N . ALA A 1 98 ? -9.892 -4.861 1.574 1.00 63.31 98 ALA A N 1
ATOM 842 C CA . ALA A 1 98 ? -10.472 -3.607 2.034 1.00 63.31 98 ALA A CA 1
ATOM 843 C C . ALA A 1 98 ? -10.490 -3.576 3.566 1.00 63.31 98 ALA A C 1
ATOM 845 O O . ALA A 1 98 ? -10.756 -4.599 4.204 1.00 63.31 98 ALA A O 1
ATOM 846 N N . LEU A 1 99 ? -10.161 -2.416 4.141 1.00 67.19 99 LEU A N 1
ATOM 847 C CA . LEU A 1 99 ? -10.241 -2.222 5.582 1.00 67.19 99 LEU A CA 1
ATOM 848 C C . LEU A 1 99 ? -11.654 -2.606 6.008 1.00 67.19 99 LEU A C 1
ATOM 850 O O . LEU A 1 99 ? -12.622 -1.981 5.580 1.00 67.19 99 LEU A O 1
ATOM 854 N N . VAL A 1 100 ? -11.767 -3.674 6.789 1.00 64.00 100 VAL A N 1
ATOM 855 C CA . VAL A 1 100 ? -13.061 -4.080 7.316 1.00 64.00 100 VAL A CA 1
ATOM 856 C C . VAL A 1 100 ? -13.496 -2.979 8.275 1.00 64.00 100 VAL A C 1
ATOM 858 O O . VAL A 1 100 ? -12.699 -2.621 9.144 1.00 64.00 100 VAL A O 1
ATOM 861 N N . PRO A 1 101 ? -14.692 -2.391 8.123 1.00 65.06 101 PRO A N 1
ATOM 862 C CA . PRO A 1 101 ? -15.119 -1.341 9.028 1.00 65.06 101 PRO A CA 1
ATOM 863 C C . PRO A 1 101 ? -15.183 -1.914 10.449 1.00 65.06 101 PRO A C 1
ATOM 865 O O . PRO A 1 101 ? -15.826 -2.935 10.700 1.00 65.06 101 PRO A O 1
ATOM 868 N N . PHE A 1 102 ? -14.468 -1.281 11.375 1.00 65.44 102 PHE A N 1
ATOM 869 C CA . PHE A 1 102 ? -14.439 -1.663 12.781 1.00 65.44 102 PHE A CA 1
ATOM 870 C C . PHE A 1 102 ? -14.719 -0.440 13.646 1.00 65.44 102 PHE A C 1
ATOM 872 O O . PHE A 1 102 ? -14.331 0.680 13.326 1.00 65.44 102 PHE A O 1
ATOM 879 N N . GLU A 1 103 ? -15.387 -0.645 14.771 1.00 69.38 103 GLU A N 1
ATOM 880 C CA . GLU A 1 103 ? -15.636 0.411 15.743 1.00 69.38 103 GLU A CA 1
ATOM 881 C C . GLU A 1 103 ? -14.866 0.145 17.035 1.00 69.38 103 GLU A C 1
ATOM 883 O O . GLU A 1 103 ? -14.709 -0.997 17.484 1.00 69.38 103 GLU A O 1
ATOM 888 N N . ARG A 1 104 ? -14.357 1.222 17.642 1.00 64.81 104 ARG A N 1
ATOM 889 C CA . ARG A 1 104 ? -13.799 1.170 18.993 1.00 64.81 104 ARG A CA 1
ATOM 890 C C . ARG A 1 104 ? -14.931 1.329 19.995 1.00 64.81 104 ARG A C 1
ATOM 892 O O . ARG A 1 104 ? -15.606 2.352 20.016 1.00 64.81 104 ARG A O 1
ATOM 899 N N . THR A 1 105 ? -15.091 0.332 20.852 1.00 74.06 105 THR A N 1
ATOM 900 C CA . THR A 1 105 ? -16.030 0.350 21.977 1.00 74.06 105 THR A CA 1
ATOM 901 C C . THR A 1 105 ? -15.273 0.399 23.298 1.00 74.06 105 THR A C 1
ATOM 903 O O . THR A 1 105 ? -14.077 0.110 23.350 1.00 74.06 105 THR A O 1
ATOM 906 N N . ALA A 1 106 ? -15.974 0.704 24.393 1.00 81.06 106 ALA A N 1
ATOM 907 C CA . ALA A 1 106 ? -15.402 0.654 25.743 1.00 81.06 106 ALA A CA 1
ATOM 908 C C . ALA A 1 106 ? -14.855 -0.739 26.128 1.00 81.06 106 ALA A C 1
ATOM 910 O O . ALA A 1 106 ? -14.060 -0.853 27.055 1.00 81.06 106 ALA A O 1
ATOM 911 N N . TYR A 1 107 ? -15.253 -1.788 25.402 1.00 80.62 107 TYR A N 1
ATOM 912 C CA . TYR A 1 107 ? -14.862 -3.179 25.636 1.00 80.62 107 TYR A CA 1
ATOM 913 C C . TYR A 1 107 ? -13.825 -3.700 24.625 1.00 80.62 107 TYR A C 1
ATOM 915 O O . TYR A 1 107 ? -13.537 -4.894 24.612 1.00 80.62 107 TYR A O 1
ATOM 923 N N . GLY A 1 108 ? -13.282 -2.834 23.761 1.00 75.75 108 GLY A N 1
ATOM 924 C CA . GLY A 1 108 ? -12.316 -3.200 22.721 1.00 75.75 108 GLY A CA 1
ATOM 925 C C . GLY A 1 108 ? -12.814 -2.938 21.297 1.00 75.75 108 GLY A C 1
ATOM 926 O O . GLY A 1 108 ? -13.727 -2.139 21.075 1.00 75.75 108 GLY A O 1
ATOM 927 N N . ILE A 1 109 ? -12.186 -3.593 20.319 1.00 72.56 109 ILE A N 1
ATOM 928 C CA . ILE A 1 109 ? -12.482 -3.432 18.887 1.00 72.56 109 ILE A CA 1
ATOM 929 C C . ILE A 1 109 ? -13.497 -4.495 18.460 1.00 72.56 109 ILE A C 1
ATOM 931 O O . ILE A 1 109 ? -13.310 -5.676 18.752 1.00 72.56 109 ILE A O 1
ATOM 935 N N . ARG A 1 110 ? -14.553 -4.089 17.750 1.00 71.69 110 ARG A N 1
ATOM 936 C CA . ARG A 1 110 ? -15.522 -5.009 17.133 1.00 71.69 110 ARG A CA 1
ATOM 937 C C . ARG A 1 110 ? -15.773 -4.648 15.672 1.00 71.69 110 ARG A C 1
ATOM 939 O O . ARG A 1 110 ? -15.577 -3.504 15.269 1.00 71.69 110 ARG A O 1
ATOM 946 N N . MET A 1 111 ? -16.211 -5.636 14.896 1.00 70.94 111 MET A N 1
ATOM 947 C CA . MET A 1 111 ? -16.641 -5.443 13.509 1.00 70.94 111 MET A CA 1
ATOM 948 C C . MET A 1 111 ? -17.862 -4.524 13.493 1.00 70.94 111 MET A C 1
ATOM 950 O O . MET A 1 111 ? -18.769 -4.707 14.307 1.00 70.94 111 MET A O 1
ATOM 954 N N . ALA A 1 112 ? -17.885 -3.546 12.590 1.00 69.00 112 ALA A N 1
ATOM 955 C CA . ALA A 1 112 ? -19.062 -2.715 12.406 1.00 69.00 112 ALA A CA 1
ATOM 956 C C . ALA A 1 112 ? -20.191 -3.593 11.854 1.00 69.00 112 ALA A C 1
ATOM 958 O O . ALA A 1 112 ? -20.040 -4.252 10.828 1.00 69.00 112 ALA A O 1
ATOM 959 N N . GLU A 1 113 ? -21.323 -3.618 12.549 1.00 65.19 113 GLU A N 1
ATOM 960 C CA . GLU A 1 113 ? -22.441 -4.513 12.232 1.00 65.19 113 GLU A CA 1
ATOM 961 C C . GLU A 1 113 ? -23.178 -4.105 10.941 1.00 65.19 113 GLU A C 1
ATOM 963 O O . GLU A 1 113 ? -24.023 -4.849 10.445 1.00 65.19 113 GLU A O 1
ATOM 968 N N . LYS A 1 114 ? -22.879 -2.920 10.379 1.00 58.81 114 LYS A N 1
ATOM 969 C CA . LYS A 1 114 ? -23.552 -2.399 9.186 1.00 58.81 114 LYS A CA 1
ATOM 970 C C . LYS A 1 114 ? -22.673 -1.507 8.294 1.00 58.81 114 LYS A C 1
ATOM 972 O O . LYS A 1 114 ? -21.961 -0.629 8.780 1.00 58.81 114 LYS A O 1
ATOM 977 N N . ASP A 1 115 ? -22.869 -1.631 6.980 1.00 56.34 115 ASP A N 1
ATOM 978 C CA . ASP A 1 115 ? -22.326 -0.748 5.937 1.00 56.34 115 ASP A CA 1
ATOM 979 C C . ASP A 1 115 ? -23.024 0.630 5.942 1.00 56.34 115 ASP A C 1
ATOM 981 O O . ASP A 1 115 ? -23.985 0.860 5.208 1.00 56.34 115 ASP A O 1
ATOM 985 N N . TYR A 1 116 ? -22.588 1.576 6.781 1.00 52.16 116 TYR A N 1
ATOM 986 C CA . TYR A 1 116 ? -23.168 2.930 6.819 1.00 52.16 116 TYR A CA 1
ATOM 987 C C . TYR A 1 116 ? -22.124 4.020 6.546 1.00 52.16 116 TYR A C 1
ATOM 989 O O . TYR A 1 116 ? -21.377 4.420 7.427 1.00 52.16 116 TYR A O 1
ATOM 997 N N . GLN A 1 117 ? -22.117 4.499 5.296 1.00 51.50 117 GLN A N 1
ATOM 998 C CA . GLN A 1 117 ? -22.148 5.892 4.784 1.00 51.50 117 GLN A CA 1
ATOM 999 C C . GLN A 1 117 ? -21.444 7.070 5.513 1.00 51.50 117 GLN A C 1
ATOM 1001 O O . GLN A 1 117 ? -21.565 8.207 5.060 1.00 51.50 117 GLN A O 1
ATOM 1006 N N . ARG A 1 118 ? -20.680 6.896 6.590 1.00 49.19 118 ARG A N 1
ATOM 1007 C CA . ARG A 1 118 ? -19.924 7.981 7.237 1.00 49.19 118 ARG A CA 1
ATOM 1008 C C . ARG A 1 118 ? -18.554 7.450 7.613 1.00 49.19 118 ARG A C 1
ATOM 1010 O O . ARG A 1 118 ? -18.467 6.563 8.449 1.00 49.19 118 ARG A O 1
ATOM 1017 N N . GLY A 1 119 ? -17.503 7.967 6.973 1.00 53.06 119 GLY A N 1
ATOM 1018 C CA . GLY A 1 119 ? -16.090 7.569 7.098 1.00 53.06 119 GLY A CA 1
ATOM 1019 C C . GLY A 1 119 ? -15.455 7.760 8.484 1.00 53.06 119 GLY A C 1
ATOM 1020 O O . GLY A 1 119 ? -14.361 8.294 8.591 1.00 53.06 119 GLY A O 1
ATOM 1021 N N . GLN A 1 120 ? -16.145 7.336 9.538 1.00 53.25 120 GLN A N 1
ATOM 1022 C CA . GLN A 1 120 ? -15.807 7.502 10.949 1.00 53.25 120 GLN A CA 1
ATOM 1023 C C . GLN A 1 120 ? -15.290 6.195 11.581 1.00 53.25 120 GLN A C 1
ATOM 1025 O O . GLN A 1 120 ? -14.838 6.204 12.721 1.00 53.25 120 GLN A O 1
ATOM 1030 N N . PHE A 1 121 ? -15.325 5.087 10.827 1.00 54.94 121 PHE A N 1
ATOM 1031 C CA . PHE A 1 121 ? -15.010 3.726 11.289 1.00 54.94 121 PHE A CA 1
ATOM 1032 C C . PHE A 1 121 ? -13.718 3.141 10.704 1.00 54.94 121 PHE A C 1
ATOM 1034 O O . PHE A 1 121 ? -13.338 2.016 11.011 1.00 54.94 121 PHE A O 1
ATOM 1041 N N . TYR A 1 122 ? -13.011 3.888 9.858 1.00 54.38 122 TYR A N 1
ATOM 1042 C CA . TYR A 1 122 ? -11.699 3.465 9.378 1.00 54.38 122 TYR A CA 1
ATOM 1043 C C . TYR A 1 122 ? -10.645 3.997 10.345 1.00 54.38 122 TYR A C 1
ATOM 1045 O O . TYR A 1 122 ? -10.123 5.098 10.180 1.00 54.38 122 TYR A O 1
ATOM 1053 N N . GLY A 1 123 ? -10.379 3.242 11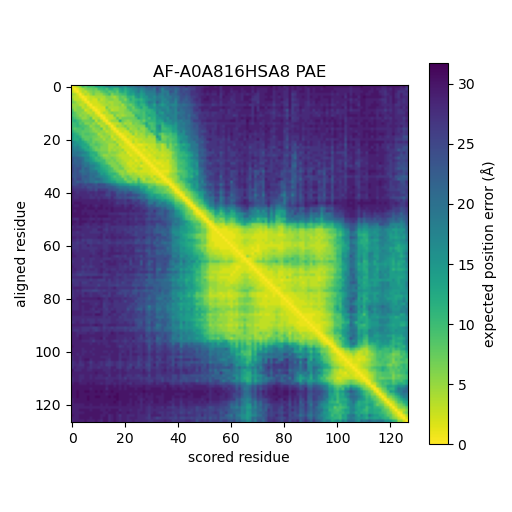.411 1.00 52.97 123 GLY A N 1
ATOM 1054 C CA . GLY A 1 123 ? -9.252 3.539 12.289 1.00 52.97 123 GLY A CA 1
ATOM 1055 C C . GLY A 1 123 ? -7.935 3.406 11.522 1.00 52.97 123 GLY A C 1
ATOM 1056 O O . GLY A 1 123 ? -7.745 2.454 10.765 1.00 52.97 123 GLY A O 1
ATOM 1057 N N . SER A 1 124 ? -7.014 4.351 11.719 1.00 49.03 124 SER A N 1
ATOM 1058 C CA . SER A 1 124 ? -5.635 4.194 11.250 1.00 49.03 124 SER A CA 1
ATOM 1059 C C . SER A 1 124 ? -5.020 2.947 11.895 1.00 49.03 124 SER A C 1
ATOM 1061 O O . SER A 1 124 ? -5.064 2.801 13.116 1.00 49.03 124 SER A O 1
ATOM 1063 N N . LEU A 1 125 ? -4.422 2.069 11.084 1.00 48.19 125 LEU A N 1
ATOM 1064 C CA . LEU A 1 125 ? -3.640 0.914 11.553 1.00 48.19 125 LEU A CA 1
ATOM 1065 C C . LEU A 1 125 ? -2.331 1.318 12.259 1.00 48.19 125 LEU A C 1
ATOM 1067 O O . LEU A 1 125 ? -1.664 0.463 12.832 1.00 48.19 125 LEU A O 1
ATOM 1071 N N . PHE A 1 126 ? -1.958 2.599 12.214 1.00 44.00 126 PHE A N 1
ATOM 1072 C CA . PHE A 1 126 ? -0.698 3.129 12.740 1.00 44.00 126 PHE A CA 1
ATOM 1073 C C . PHE A 1 126 ? -0.932 4.090 13.910 1.00 44.00 126 PHE A C 1
ATOM 1075 O O . PHE A 1 126 ? -0.480 5.234 13.866 1.00 44.00 126 PHE A O 1
ATOM 1082 N N . GLN A 1 127 ? -1.697 3.659 14.913 1.00 42.81 127 GLN A N 1
ATOM 1083 C CA . GLN A 1 127 ? -1.908 4.428 16.140 1.00 42.81 127 GLN A CA 1
ATOM 1084 C C . GLN A 1 127 ? -1.021 3.925 17.273 1.00 42.81 127 GLN A C 1
ATOM 1086 O O . GLN A 1 127 ? -0.882 2.688 17.387 1.00 42.81 127 GLN A O 1
#